Protein AF-A0A3S4NNU5-F1 (afdb_monomer_lite)

Structure (mmCIF, N/CA/C/O backbone):
data_AF-A0A3S4NNU5-F1
#
_entry.id   AF-A0A3S4NNU5-F1
#
loop_
_atom_site.group_PDB
_atom_site.id
_atom_site.type_symbol
_atom_site.label_atom_id
_atom_site.label_alt_id
_atom_site.label_comp_id
_atom_site.label_asym_id
_atom_site.label_entity_id
_atom_site.label_seq_id
_atom_site.pdbx_PDB_ins_code
_atom_site.Cartn_x
_atom_site.Cartn_y
_atom_site.Cartn_z
_atom_site.occupancy
_atom_site.B_iso_or_equiv
_atom_site.auth_seq_id
_atom_site.auth_comp_id
_atom_site.auth_asym_id
_atom_site.auth_atom_id
_atom_site.pdbx_PDB_model_num
ATOM 1 N N . MET A 1 1 ? -56.896 19.297 31.373 1.00 42.12 1 MET A N 1
ATOM 2 C CA . MET A 1 1 ? -55.746 19.270 30.444 1.00 42.12 1 MET A CA 1
ATOM 3 C C . MET A 1 1 ? -54.591 18.596 31.164 1.00 42.12 1 MET A C 1
ATOM 5 O O . MET A 1 1 ? -54.104 19.154 32.136 1.00 42.12 1 MET A O 1
ATOM 9 N N . SER A 1 2 ? -54.247 17.365 30.780 1.00 52.09 2 SER A N 1
ATOM 10 C CA . SER A 1 2 ? -53.132 16.614 31.371 1.00 52.09 2 SER A CA 1
ATOM 11 C C . SER A 1 2 ? -51.840 17.065 30.690 1.00 52.09 2 SER A C 1
ATOM 13 O O . SER A 1 2 ? -51.689 16.859 29.489 1.00 52.09 2 SER A O 1
ATOM 15 N N . GLN A 1 3 ? -50.954 17.748 31.418 1.00 53.66 3 GLN A N 1
ATOM 16 C CA . GLN A 1 3 ? -49.603 18.031 30.934 1.00 53.66 3 GLN A CA 1
ATOM 17 C C . GLN A 1 3 ? -48.738 16.808 31.231 1.00 53.66 3 GLN A C 1
ATOM 19 O O . GLN A 1 3 ? -48.411 16.529 32.382 1.00 53.66 3 GLN A O 1
ATOM 24 N N . HIS A 1 4 ? -48.386 16.059 30.192 1.00 55.62 4 HIS A N 1
ATOM 25 C CA . HIS A 1 4 ? -47.293 15.100 30.270 1.00 55.62 4 HIS A CA 1
ATOM 26 C C . HIS A 1 4 ? -45.994 15.905 30.243 1.00 55.62 4 HIS A C 1
ATOM 28 O O . HIS A 1 4 ? -45.556 16.364 29.191 1.00 55.62 4 HIS A O 1
ATOM 34 N N . ALA A 1 5 ? -45.422 16.147 31.422 1.00 60.41 5 ALA A N 1
ATOM 35 C CA . ALA A 1 5 ? -44.079 16.690 31.530 1.00 60.41 5 ALA A CA 1
ATOM 36 C C . ALA A 1 5 ? -43.117 15.642 30.959 1.00 60.41 5 ALA A C 1
ATOM 38 O O . ALA A 1 5 ? -42.912 14.589 31.562 1.00 60.41 5 ALA A O 1
ATOM 39 N N . HIS A 1 6 ? -42.565 15.897 29.775 1.00 61.28 6 HIS A N 1
ATOM 40 C CA . HIS A 1 6 ? -41.433 15.120 29.293 1.00 61.28 6 HIS A CA 1
ATOM 41 C C . HIS A 1 6 ? -40.270 15.397 30.245 1.00 61.28 6 HIS A C 1
ATOM 43 O O . HIS A 1 6 ? -39.791 16.529 30.320 1.00 61.28 6 HIS A O 1
ATOM 49 N N . ALA A 1 7 ? -39.856 14.387 31.013 1.00 63.16 7 ALA A N 1
ATOM 50 C CA . ALA A 1 7 ? -38.609 14.461 31.753 1.00 63.16 7 ALA A CA 1
ATOM 51 C C . ALA A 1 7 ? -37.500 14.760 30.738 1.00 63.16 7 ALA A C 1
ATOM 53 O O . ALA A 1 7 ? -37.309 14.021 29.771 1.00 63.16 7 ALA A O 1
ATOM 54 N N . ALA A 1 8 ? -36.820 15.894 30.907 1.00 62.81 8 ALA A N 1
ATOM 55 C CA . ALA A 1 8 ? -35.582 16.153 30.198 1.00 62.81 8 ALA A CA 1
ATOM 56 C C . ALA A 1 8 ? -34.531 15.218 30.802 1.00 62.81 8 ALA A C 1
ATOM 58 O O . ALA A 1 8 ? -33.835 15.574 31.755 1.00 62.81 8 ALA A O 1
ATOM 59 N N . ASP A 1 9 ? -34.475 13.991 30.294 1.00 65.44 9 ASP A N 1
ATOM 60 C CA . ASP A 1 9 ? -33.451 13.029 30.670 1.00 65.44 9 ASP A CA 1
ATOM 61 C C . ASP A 1 9 ? -32.122 13.529 30.093 1.00 65.44 9 ASP A C 1
ATOM 63 O O . ASP A 1 9 ? -31.759 13.261 28.947 1.00 65.44 9 ASP A O 1
ATOM 67 N N . ASN A 1 10 ? -31.404 14.326 30.886 1.00 74.75 10 ASN A N 1
ATOM 68 C CA . ASN A 1 10 ? -30.076 14.839 30.558 1.00 74.75 10 ASN A CA 1
ATOM 69 C C . ASN A 1 10 ? -29.048 13.699 30.639 1.00 74.75 10 ASN A C 1
ATOM 71 O O . ASN A 1 10 ? -28.221 13.634 31.552 1.00 74.75 10 ASN A O 1
ATOM 75 N N . LEU A 1 11 ? -29.115 12.761 29.696 1.00 80.50 11 LEU A N 1
ATOM 76 C CA . LEU A 1 11 ? -28.191 11.637 29.618 1.00 80.50 11 LEU A CA 1
ATOM 77 C C . LEU A 1 11 ? -26.842 12.122 29.083 1.00 80.50 11 LEU A C 1
ATOM 79 O O . LEU A 1 11 ? -26.715 12.543 27.936 1.00 80.50 11 LEU A O 1
ATOM 83 N N . THR A 1 12 ? -25.815 12.048 29.928 1.00 82.44 12 THR A N 1
ATOM 84 C CA . THR A 1 12 ? -24.430 12.320 29.531 1.00 82.44 12 THR A CA 1
ATOM 85 C C . THR A 1 12 ? -23.668 11.008 29.436 1.00 82.44 12 THR A C 1
ATOM 87 O O . THR A 1 12 ? -23.362 10.383 30.451 1.00 82.44 12 THR A O 1
ATOM 90 N N . PHE A 1 13 ? -23.306 10.613 28.219 1.00 83.19 13 PHE A N 1
ATOM 91 C CA . PHE A 1 13 ? -22.427 9.473 27.982 1.00 83.19 13 PHE A CA 1
ATOM 92 C C . PHE A 1 13 ? -20.967 9.929 28.066 1.00 83.19 13 PHE A C 1
ATOM 94 O O . PHE A 1 13 ? -20.566 10.892 27.414 1.00 83.19 13 PHE A O 1
ATOM 101 N N . LYS A 1 14 ? -20.164 9.241 28.882 1.00 87.94 14 LYS A N 1
ATOM 102 C CA . LYS A 1 14 ? -18.723 9.488 29.039 1.00 87.94 14 LYS A CA 1
ATOM 103 C C . LYS A 1 14 ? -17.961 8.201 28.748 1.00 87.94 14 LYS A C 1
ATOM 105 O O . LYS A 1 14 ? -18.414 7.122 29.117 1.00 87.94 14 LYS A O 1
ATOM 110 N N . GLY A 1 15 ? -16.793 8.311 28.124 1.00 89.75 15 GLY A N 1
ATOM 111 C CA . GLY A 1 15 ? -15.930 7.164 27.860 1.00 89.75 15 GLY A CA 1
ATOM 112 C C . GLY A 1 15 ? -14.865 7.456 26.813 1.00 89.75 15 GLY A C 1
ATOM 113 O O . GLY A 1 15 ? -14.899 8.483 26.137 1.00 89.75 15 GLY A O 1
ATOM 114 N N . LYS A 1 16 ? -13.916 6.526 26.685 1.00 88.94 16 LYS A N 1
ATOM 115 C CA . LYS A 1 16 ? -12.902 6.526 25.631 1.00 88.94 16 LYS A CA 1
ATOM 116 C C . LYS A 1 16 ? -13.199 5.379 24.677 1.00 88.94 16 LYS A C 1
ATOM 118 O O . LYS A 1 16 ? -13.214 4.224 25.091 1.00 88.94 16 LYS A O 1
ATOM 123 N N . LEU A 1 17 ? -13.394 5.697 23.402 1.00 86.25 17 LEU A N 1
ATOM 124 C CA . LEU A 1 17 ? -13.455 4.685 22.357 1.00 86.25 17 LEU A CA 1
ATOM 125 C C . LEU A 1 17 ? -12.045 4.117 22.140 1.00 86.25 17 LEU A C 1
ATOM 127 O O . LEU A 1 17 ? -11.123 4.856 21.794 1.00 86.25 17 LEU A O 1
ATOM 131 N N . ILE A 1 18 ? -11.874 2.816 22.364 1.00 87.81 18 ILE A N 1
ATOM 132 C CA . ILE A 1 18 ? -10.637 2.091 22.061 1.00 87.81 18 ILE A CA 1
ATOM 133 C C . ILE A 1 18 ? -10.902 1.263 20.810 1.00 87.81 18 ILE A C 1
ATOM 135 O O . ILE A 1 18 ? -11.714 0.343 20.838 1.00 87.81 18 ILE A O 1
ATOM 139 N N . ILE A 1 19 ? -10.221 1.604 19.717 1.00 84.38 19 ILE A N 1
ATOM 140 C CA . ILE A 1 19 ? -10.287 0.849 18.467 1.00 84.38 19 ILE A CA 1
ATOM 141 C C . ILE A 1 19 ? -9.037 -0.037 18.413 1.00 84.38 19 ILE A C 1
ATOM 143 O O . ILE A 1 19 ? -7.933 0.499 18.292 1.00 84.38 19 ILE A O 1
ATOM 147 N N . PRO A 1 20 ? -9.166 -1.364 18.559 1.00 87.19 20 PRO A N 1
ATOM 148 C CA . PRO A 1 20 ? -8.031 -2.275 18.431 1.00 87.19 20 PRO A CA 1
ATOM 149 C C . PRO A 1 20 ? -7.447 -2.236 17.011 1.00 87.19 20 PRO A C 1
ATOM 151 O O . PRO A 1 20 ? -8.156 -1.983 16.039 1.00 87.19 20 PRO A O 1
ATOM 154 N N . ALA A 1 21 ? -6.147 -2.501 16.879 1.00 86.06 21 ALA A N 1
ATOM 155 C CA . ALA A 1 21 ? -5.501 -2.585 15.572 1.00 86.06 21 ALA A CA 1
ATOM 156 C C . ALA A 1 21 ? -5.931 -3.857 14.820 1.00 86.06 21 ALA A C 1
ATOM 158 O O . ALA A 1 21 ? -6.157 -4.902 15.429 1.00 86.06 21 ALA A O 1
ATOM 159 N N . CYS A 1 22 ? -6.011 -3.773 13.492 1.00 86.94 22 CYS A N 1
ATOM 160 C CA . CYS A 1 22 ? -6.134 -4.952 12.639 1.00 86.94 22 CYS A CA 1
ATOM 161 C C . CYS A 1 22 ? -4.758 -5.594 12.418 1.00 86.94 22 CYS A C 1
ATOM 163 O O . CYS A 1 22 ? -3.737 -4.903 12.408 1.00 86.94 22 CYS A O 1
ATOM 165 N N . THR A 1 23 ? -4.725 -6.903 12.191 1.00 90.31 23 THR A N 1
ATOM 166 C CA . THR A 1 23 ? -3.520 -7.619 11.761 1.00 90.31 23 THR A CA 1
ATOM 167 C C . THR A 1 23 ? -3.475 -7.661 10.239 1.00 90.31 23 THR A C 1
ATOM 169 O O . THR A 1 23 ? -4.443 -8.082 9.612 1.00 90.31 23 THR A O 1
ATOM 172 N N . VAL A 1 24 ? -2.353 -7.250 9.648 1.00 87.31 24 VAL A N 1
ATOM 173 C CA . VAL A 1 24 ? -2.122 -7.268 8.196 1.00 87.31 24 VAL A CA 1
ATOM 174 C C . VAL A 1 24 ? -1.085 -8.337 7.877 1.00 87.31 24 VAL A C 1
ATOM 176 O O . VAL A 1 24 ? -0.038 -8.387 8.521 1.00 87.31 24 VAL A O 1
ATOM 179 N N . GLN A 1 25 ? -1.369 -9.194 6.899 1.00 88.50 25 GLN A N 1
ATOM 180 C CA . GLN A 1 25 ? -0.399 -10.166 6.400 1.00 88.50 25 GLN A CA 1
ATOM 181 C C . GLN A 1 25 ? 0.455 -9.548 5.291 1.00 88.50 25 GLN A C 1
ATOM 183 O O . GLN A 1 25 ? -0.030 -8.733 4.503 1.00 88.50 25 GLN A O 1
ATOM 188 N N . ASN A 1 26 ? 1.721 -9.965 5.210 1.00 89.88 26 ASN A N 1
ATOM 189 C CA . ASN A 1 26 ? 2.583 -9.585 4.097 1.00 89.88 26 ASN A CA 1
ATOM 190 C C . ASN A 1 26 ? 2.001 -10.101 2.778 1.00 89.88 26 ASN A C 1
ATOM 192 O O . AS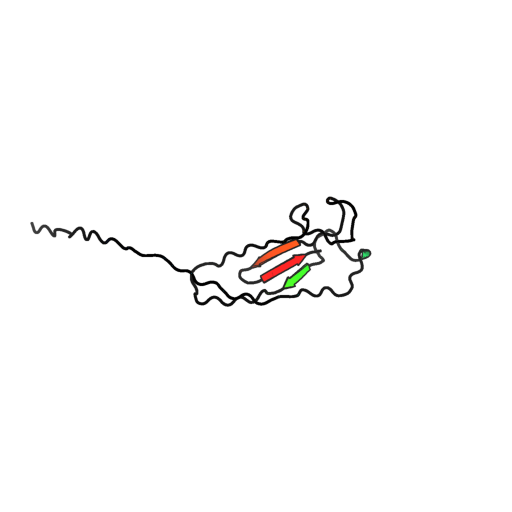N A 1 26 ? 1.533 -11.236 2.695 1.00 89.88 26 ASN A O 1
ATOM 196 N N . ALA A 1 27 ? 2.078 -9.266 1.748 1.00 88.81 27 ALA A N 1
ATOM 197 C CA . ALA A 1 27 ? 1.721 -9.618 0.385 1.00 88.81 27 ALA A CA 1
ATOM 198 C C . ALA A 1 27 ? 2.925 -9.376 -0.525 1.00 88.81 27 ALA A C 1
ATOM 200 O O . ALA A 1 27 ? 3.631 -8.376 -0.380 1.00 88.81 27 ALA A O 1
ATOM 201 N N . GLU A 1 28 ? 3.135 -10.283 -1.470 1.00 90.81 28 GLU A N 1
ATOM 202 C CA . GLU A 1 28 ? 4.175 -10.181 -2.485 1.00 90.81 28 GLU A CA 1
ATOM 203 C C . GLU A 1 28 ? 3.521 -10.191 -3.865 1.00 90.81 28 GLU A C 1
ATOM 205 O O . GLU A 1 28 ? 2.655 -11.022 -4.145 1.00 90.81 28 GLU A O 1
ATOM 210 N N . VAL A 1 29 ? 3.940 -9.270 -4.735 1.00 90.31 29 VAL A N 1
ATOM 211 C CA . VAL A 1 29 ? 3.551 -9.287 -6.147 1.00 90.31 29 VAL A CA 1
ATOM 212 C C . VAL A 1 29 ? 4.756 -9.673 -6.978 1.00 90.31 29 VAL A C 1
ATOM 214 O O . VAL A 1 29 ? 5.616 -8.844 -7.273 1.00 90.31 29 VAL A O 1
ATOM 217 N N . ASN A 1 30 ? 4.799 -10.941 -7.374 1.00 89.81 30 ASN A N 1
ATOM 218 C CA . ASN A 1 30 ? 5.839 -11.431 -8.257 1.00 89.81 30 ASN A CA 1
ATOM 219 C C . ASN A 1 30 ? 5.485 -11.116 -9.718 1.00 89.81 30 ASN A C 1
ATOM 221 O O . ASN A 1 30 ? 4.478 -11.575 -10.275 1.00 89.81 30 ASN A O 1
ATOM 225 N N . TRP A 1 31 ? 6.325 -10.307 -10.349 1.00 86.00 31 TRP A N 1
ATOM 226 C CA . TRP A 1 31 ? 6.204 -9.941 -11.755 1.00 86.00 31 TRP A CA 1
ATOM 227 C C . TRP A 1 31 ? 6.920 -10.912 -12.696 1.00 86.00 31 TRP A C 1
ATOM 229 O O . TRP A 1 31 ? 6.527 -10.991 -13.858 1.00 86.00 31 TRP A O 1
ATOM 239 N N . GLY A 1 32 ? 7.860 -11.707 -12.179 1.00 88.00 32 GLY A N 1
ATOM 240 C CA . GLY A 1 32 ? 8.820 -12.456 -12.981 1.00 88.00 32 GLY A CA 1
ATOM 241 C C . GLY A 1 32 ? 9.738 -11.520 -13.767 1.00 88.00 32 GLY A C 1
ATOM 242 O O . GLY A 1 32 ? 9.846 -10.331 -13.460 1.00 88.00 32 GLY A O 1
ATOM 243 N N . ASP A 1 33 ? 10.367 -12.062 -14.804 1.00 87.06 33 ASP A N 1
ATOM 244 C CA . ASP A 1 33 ? 11.149 -11.264 -15.741 1.00 87.06 33 ASP A CA 1
ATOM 245 C C . ASP A 1 33 ? 10.218 -10.486 -16.676 1.00 87.06 33 ASP A C 1
ATOM 247 O O . ASP A 1 33 ? 9.362 -11.061 -17.356 1.00 87.06 33 ASP A O 1
ATOM 251 N N . ILE A 1 34 ? 10.401 -9.166 -16.730 1.00 83.12 34 ILE A N 1
ATOM 252 C CA . ILE A 1 34 ? 9.697 -8.289 -17.665 1.00 83.12 34 ILE A CA 1
ATOM 253 C C . ILE A 1 34 ? 10.717 -7.568 -18.527 1.00 83.12 34 ILE A C 1
ATOM 255 O O . ILE A 1 34 ? 11.577 -6.834 -18.048 1.00 83.12 34 ILE A O 1
ATOM 259 N N . GLU A 1 35 ? 10.576 -7.754 -19.830 1.00 85.50 35 GLU A N 1
ATOM 260 C CA . GLU A 1 35 ? 11.315 -6.995 -20.824 1.00 85.50 35 GLU A CA 1
ATOM 261 C C . GLU A 1 35 ? 10.737 -5.581 -20.951 1.00 85.50 35 GLU A C 1
ATOM 263 O O . GLU A 1 35 ? 9.550 -5.418 -21.235 1.00 85.50 35 GLU A O 1
ATOM 268 N N . ILE A 1 36 ? 11.582 -4.556 -20.808 1.00 80.25 36 ILE A N 1
ATOM 269 C CA . ILE A 1 36 ? 11.150 -3.150 -20.842 1.00 80.25 36 ILE A CA 1
ATOM 270 C C . ILE A 1 36 ? 10.466 -2.776 -22.166 1.00 80.25 36 ILE A C 1
ATOM 272 O O . ILE A 1 36 ? 9.489 -2.034 -22.165 1.00 80.25 36 ILE A O 1
ATOM 276 N N . GLN A 1 37 ? 10.898 -3.364 -23.288 1.00 82.25 37 GLN A N 1
ATOM 277 C CA . GLN A 1 37 ? 10.291 -3.171 -24.610 1.00 82.25 37 GLN A CA 1
ATOM 278 C C . GLN A 1 37 ? 8.855 -3.707 -24.734 1.00 82.25 37 GLN A C 1
ATOM 280 O O . GLN A 1 37 ? 8.165 -3.369 -25.695 1.00 82.25 37 GLN A O 1
ATOM 285 N N . LYS A 1 38 ? 8.404 -4.553 -23.798 1.00 85.31 38 LYS A N 1
ATOM 286 C CA . LYS A 1 38 ? 7.037 -5.095 -23.776 1.00 85.31 38 LYS A CA 1
ATOM 287 C C . LYS A 1 38 ? 6.085 -4.253 -22.927 1.00 85.31 38 LYS A C 1
ATOM 289 O O . LYS A 1 38 ? 4.883 -4.505 -22.961 1.00 85.31 38 LYS A O 1
ATOM 294 N N . LEU A 1 39 ? 6.596 -3.266 -22.185 1.00 84.62 39 LEU A N 1
ATOM 295 C CA . LEU A 1 39 ? 5.764 -2.375 -21.386 1.00 84.62 39 LEU A CA 1
ATOM 296 C C . LEU A 1 39 ? 4.981 -1.425 -22.293 1.00 84.62 39 LEU A C 1
ATOM 298 O O . LEU A 1 39 ? 5.546 -0.684 -23.097 1.00 84.62 39 LEU A O 1
ATOM 302 N N . VAL A 1 40 ? 3.661 -1.416 -22.129 1.00 81.50 40 VAL A N 1
ATOM 303 C CA . VAL A 1 40 ? 2.783 -0.454 -22.805 1.00 81.50 40 VAL A CA 1
ATOM 304 C C . VAL A 1 40 ? 2.547 0.783 -21.939 1.00 81.50 40 VAL A C 1
ATOM 306 O O . VAL A 1 40 ? 2.148 0.667 -20.785 1.00 81.50 40 VAL A O 1
ATOM 309 N N . GLN A 1 41 ? 2.718 1.981 -22.507 1.00 71.38 41 GLN A N 1
ATOM 310 C CA . GLN A 1 41 ? 2.477 3.244 -21.785 1.00 71.38 41 GLN A CA 1
ATOM 311 C C . GLN A 1 41 ? 1.003 3.451 -21.390 1.00 71.38 41 GLN A C 1
ATOM 313 O O . GLN A 1 41 ? 0.702 4.248 -20.508 1.00 71.38 41 GLN A O 1
ATOM 318 N N . SER A 1 42 ? 0.066 2.736 -22.021 1.00 68.75 42 SER A N 1
ATOM 319 C CA . SER A 1 42 ? -1.378 2.892 -21.808 1.00 68.75 42 SER A CA 1
ATOM 320 C C . SER A 1 42 ? -1.929 2.144 -20.582 1.00 68.75 42 SER A C 1
ATOM 322 O O . SER A 1 42 ? -3.139 1.947 -20.496 1.00 68.75 42 SER A O 1
ATOM 324 N N . GLY A 1 43 ? -1.075 1.687 -19.658 1.00 63.91 43 GLY A N 1
ATOM 325 C CA . GLY A 1 43 ? -1.504 1.057 -18.400 1.00 63.91 43 GLY A CA 1
ATOM 326 C C . GLY A 1 43 ? -1.941 -0.409 -18.511 1.00 63.91 43 GLY A C 1
ATOM 327 O O . GLY A 1 43 ? -2.628 -0.919 -17.631 1.00 63.91 43 GLY A O 1
ATOM 328 N N . GLY A 1 44 ? -1.553 -1.105 -19.584 1.00 71.50 44 GLY A N 1
ATOM 329 C CA . GLY A 1 44 ? -1.842 -2.534 -19.763 1.00 71.50 44 GLY A CA 1
ATOM 330 C C . GLY A 1 44 ? -1.003 -3.466 -18.879 1.00 71.50 44 GLY A C 1
ATOM 331 O O . GLY A 1 44 ? -1.369 -4.627 -18.703 1.00 71.50 44 GLY A O 1
ATOM 332 N N . ASN A 1 45 ? 0.094 -2.978 -18.289 1.00 86.31 45 ASN A N 1
ATOM 333 C CA . ASN A 1 45 ? 0.955 -3.773 -17.409 1.00 86.31 45 ASN A CA 1
ATOM 334 C C . ASN A 1 45 ? 0.429 -3.691 -15.977 1.00 86.31 45 ASN A C 1
ATOM 336 O O . ASN A 1 45 ? 0.956 -2.964 -15.138 1.00 86.31 45 ASN A O 1
ATOM 340 N N . GLN A 1 46 ? -0.647 -4.418 -15.702 1.00 88.12 46 GLN A N 1
ATOM 341 C CA . GLN A 1 46 ? -1.295 -4.396 -14.401 1.00 88.12 46 GLN A CA 1
ATOM 342 C C . GLN A 1 46 ? -1.416 -5.795 -13.801 1.00 88.12 46 GLN A C 1
ATOM 344 O O . GLN A 1 46 ? -1.810 -6.744 -14.479 1.00 88.12 46 GLN A O 1
ATOM 349 N N . LYS A 1 47 ? -1.166 -5.896 -12.492 1.00 89.12 47 LYS A N 1
ATOM 350 C CA . LYS A 1 47 ? -1.540 -7.055 -11.678 1.00 89.12 47 LYS A CA 1
ATOM 351 C C . LYS A 1 47 ? -2.372 -6.621 -10.483 1.00 89.12 47 LYS A C 1
ATOM 353 O O . LYS A 1 47 ? -2.061 -5.643 -9.805 1.00 89.12 47 LYS A O 1
ATOM 358 N N . ASP A 1 48 ? -3.417 -7.387 -10.216 1.00 88.56 48 ASP A N 1
ATOM 359 C CA . ASP A 1 48 ? -4.169 -7.270 -8.977 1.00 88.56 48 ASP A CA 1
ATOM 360 C C . ASP A 1 48 ? -3.560 -8.193 -7.929 1.00 88.56 48 ASP A C 1
ATOM 362 O O . ASP A 1 48 ? -3.099 -9.294 -8.236 1.00 88.56 48 ASP A O 1
ATOM 366 N N . PHE A 1 49 ? -3.573 -7.738 -6.683 1.00 88.75 49 PHE A N 1
ATOM 367 C CA . PHE A 1 49 ? -3.185 -8.534 -5.535 1.00 88.75 49 PHE A CA 1
ATOM 368 C C . PHE A 1 49 ? -4.061 -8.202 -4.329 1.00 88.75 49 PHE A C 1
ATOM 370 O O . PHE A 1 49 ? -4.709 -7.154 -4.240 1.00 88.75 49 PHE A O 1
ATOM 377 N N . THR A 1 50 ? -4.090 -9.126 -3.379 1.00 86.44 50 THR A N 1
ATOM 378 C CA . THR A 1 50 ? -4.897 -8.994 -2.170 1.00 86.44 50 THR A CA 1
ATOM 379 C C . THR A 1 50 ? -3.988 -8.876 -0.964 1.00 86.44 50 THR A C 1
ATOM 381 O O . THR A 1 50 ? -3.102 -9.703 -0.758 1.00 86.44 50 THR A O 1
ATOM 384 N N . VAL A 1 51 ? -4.244 -7.862 -0.143 1.00 85.25 51 VAL A N 1
ATOM 385 C CA . VAL A 1 51 ? -3.647 -7.739 1.185 1.00 85.25 51 VAL A CA 1
ATOM 386 C C . VAL A 1 51 ? -4.649 -8.305 2.182 1.00 85.25 51 VAL A C 1
ATOM 388 O O . VAL A 1 51 ? -5.729 -7.746 2.362 1.00 85.25 51 VAL A O 1
ATOM 391 N N . GLN A 1 52 ? -4.308 -9.434 2.803 1.00 85.44 52 GLN A N 1
ATOM 392 C CA . GLN A 1 52 ? -5.166 -10.052 3.811 1.00 85.44 52 GLN A CA 1
ATOM 393 C C . GLN A 1 52 ? -5.084 -9.255 5.112 1.00 85.44 52 GLN A C 1
ATOM 395 O O . GLN A 1 52 ? -3.995 -9.047 5.658 1.00 85.44 52 GLN A O 1
ATOM 400 N N . MET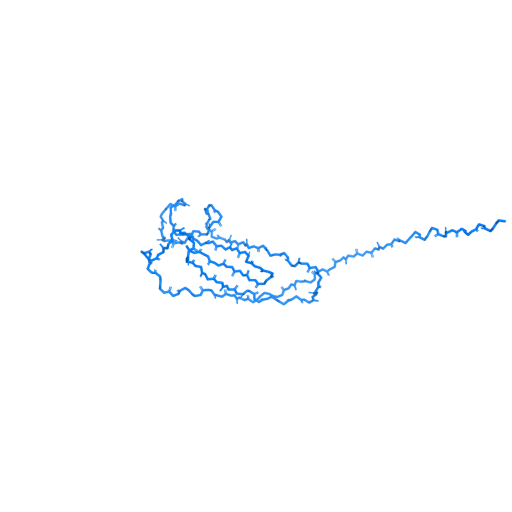 A 1 53 ? -6.239 -8.819 5.614 1.00 85.31 53 MET A N 1
ATOM 401 C CA . MET A 1 53 ? -6.344 -8.092 6.872 1.00 85.31 53 MET A CA 1
ATOM 402 C C . MET A 1 53 ? -7.448 -8.674 7.751 1.00 85.31 53 MET A C 1
ATOM 404 O O . MET A 1 53 ? -8.582 -8.852 7.311 1.00 85.31 53 MET A O 1
ATOM 408 N N . THR A 1 54 ? -7.113 -8.906 9.017 1.00 87.31 54 THR A N 1
ATOM 409 C CA . THR A 1 54 ? -8.035 -9.404 10.037 1.00 87.31 54 THR A CA 1
ATOM 410 C C . THR A 1 54 ? -8.248 -8.320 11.083 1.00 87.31 54 THR A C 1
ATOM 412 O O . THR A 1 54 ? -7.327 -7.964 11.818 1.00 87.31 54 THR A O 1
ATOM 415 N N . CYS A 1 55 ? -9.468 -7.795 11.165 1.00 86.44 55 CYS A N 1
ATOM 416 C CA . CYS A 1 55 ? -9.867 -6.821 12.178 1.00 86.44 55 CYS A CA 1
ATOM 417 C C . CYS A 1 55 ? -10.759 -7.497 13.231 1.00 86.44 55 CYS A C 1
ATOM 419 O O . CYS A 1 55 ? -11.680 -8.218 12.853 1.00 86.44 55 CYS A O 1
ATOM 421 N N . PRO A 1 56 ? -10.575 -7.237 14.538 1.00 89.25 56 PRO A N 1
ATOM 422 C CA . PRO A 1 56 ? -11.447 -7.771 15.592 1.00 89.25 56 PRO A CA 1
ATOM 423 C C . PRO A 1 56 ? -12.779 -6.995 15.718 1.00 89.25 56 PRO A C 1
ATOM 425 O O . PRO A 1 56 ? -13.415 -7.001 16.769 1.00 89.25 56 PRO A O 1
ATOM 428 N N . TYR A 1 57 ? -13.180 -6.274 14.6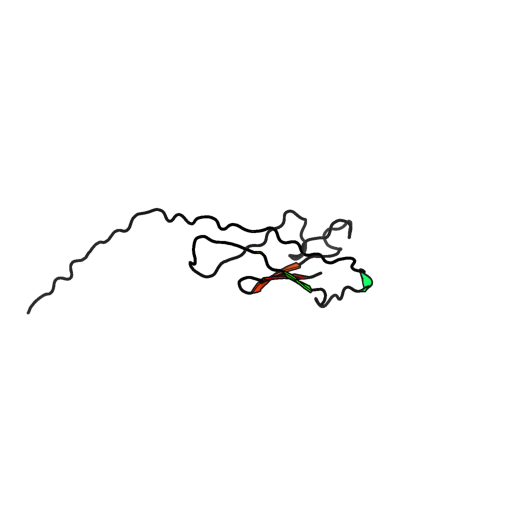67 1.00 83.50 57 TYR A N 1
ATOM 429 C CA . TYR A 1 57 ? -14.407 -5.485 14.584 1.00 83.50 57 TYR A CA 1
ATOM 430 C C . TYR A 1 57 ? -14.865 -5.369 13.124 1.00 83.50 57 TYR A C 1
ATOM 432 O O . TYR A 1 57 ? -14.054 -5.414 12.201 1.00 83.50 57 TYR A O 1
ATOM 440 N N . HIS A 1 58 ? -16.169 -5.165 12.926 1.00 73.56 58 HIS A N 1
ATOM 441 C CA . HIS A 1 58 ? -16.807 -5.040 11.609 1.00 73.56 58 HIS A CA 1
ATOM 442 C C . HIS A 1 58 ? -17.611 -3.733 11.509 1.00 73.56 58 HIS A C 1
ATOM 444 O O . HIS A 1 58 ? -18.794 -3.735 11.176 1.00 73.56 58 HIS A O 1
ATOM 450 N N . LEU A 1 59 ? -16.990 -2.608 11.876 1.00 71.19 59 LEU A N 1
ATOM 451 C CA . LEU A 1 59 ? -17.647 -1.298 11.920 1.00 71.19 59 LEU A CA 1
ATOM 452 C C . LEU A 1 59 ? -17.223 -0.421 10.738 1.00 71.19 59 LEU A C 1
ATOM 454 O O . LEU A 1 59 ? -16.068 -0.011 10.644 1.00 71.19 59 LEU A O 1
ATOM 458 N N . GLY A 1 60 ? -18.197 -0.071 9.894 1.00 70.75 60 GLY A N 1
ATOM 459 C CA . GLY A 1 60 ? -18.050 0.904 8.812 1.00 70.75 60 GLY A CA 1
ATOM 460 C C . GLY A 1 60 ? -17.251 0.420 7.598 1.00 70.75 60 GLY A C 1
ATOM 461 O O . GLY A 1 60 ? -16.800 -0.720 7.521 1.00 70.75 60 GLY A O 1
ATOM 462 N N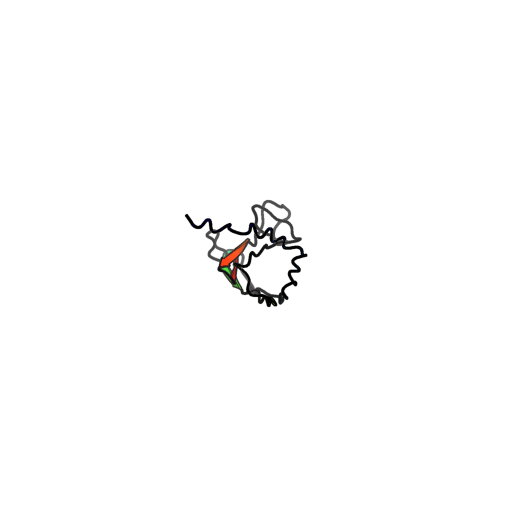 . THR A 1 61 ? -17.090 1.316 6.621 1.00 70.50 61 THR A N 1
ATOM 463 C CA . THR A 1 61 ? -16.259 1.074 5.436 1.00 70.50 61 THR A CA 1
ATOM 464 C C . THR A 1 61 ? -14.797 1.331 5.774 1.00 70.50 61 THR A C 1
ATOM 466 O O . THR A 1 61 ? -14.412 2.438 6.156 1.00 70.50 61 THR A O 1
ATOM 469 N N . MET A 1 62 ? -13.975 0.307 5.591 1.00 68.50 62 MET A N 1
ATOM 470 C CA . MET A 1 62 ? -12.534 0.357 5.789 1.00 68.50 62 MET A CA 1
ATOM 471 C C . MET A 1 62 ? -11.875 1.405 4.879 1.00 68.50 62 MET A C 1
ATOM 473 O O . MET A 1 62 ? -12.096 1.417 3.667 1.00 68.50 62 MET A O 1
ATOM 477 N N . LYS A 1 63 ? -11.045 2.280 5.456 1.00 73.69 63 LYS A N 1
ATOM 478 C CA . LYS A 1 63 ? -10.199 3.216 4.703 1.00 73.69 63 LYS A CA 1
ATOM 479 C C . LYS A 1 63 ? -8.769 2.690 4.691 1.00 73.69 63 LYS A C 1
ATOM 481 O O . LYS A 1 63 ? -8.190 2.475 5.750 1.00 73.69 63 LYS A O 1
ATOM 486 N N . VAL A 1 64 ? -8.208 2.504 3.499 1.00 75.94 64 VAL A N 1
ATOM 487 C CA . VAL A 1 64 ? -6.827 2.045 3.307 1.00 75.94 64 VAL A CA 1
ATOM 488 C C . VAL A 1 64 ? -5.978 3.216 2.832 1.00 75.94 64 VAL A C 1
ATOM 490 O O . VAL A 1 64 ? -6.318 3.861 1.842 1.00 75.94 64 VAL A O 1
ATOM 493 N N . THR A 1 65 ? -4.863 3.456 3.518 1.00 80.56 65 THR A N 1
ATOM 494 C CA . THR A 1 65 ? -3.826 4.401 3.092 1.00 80.56 65 THR A CA 1
ATOM 495 C C . THR A 1 65 ? -2.586 3.607 2.711 1.00 80.56 65 THR A C 1
ATOM 497 O O . THR A 1 65 ? -2.098 2.814 3.511 1.00 80.56 65 THR A O 1
ATOM 500 N N . ILE A 1 66 ? -2.077 3.828 1.501 1.00 80.31 66 ILE A N 1
ATOM 501 C CA . ILE A 1 66 ? -0.837 3.216 1.016 1.00 80.31 66 ILE A CA 1
ATOM 502 C C . ILE A 1 66 ? 0.278 4.253 1.155 1.00 80.31 66 ILE A C 1
ATOM 504 O O . ILE A 1 66 ? 0.132 5.383 0.690 1.00 80.31 66 ILE A O 1
ATOM 508 N N . SER A 1 67 ? 1.381 3.879 1.797 1.00 85.00 67 SER A N 1
ATOM 509 C CA . SER A 1 67 ? 2.571 4.716 1.951 1.00 85.00 67 SER A CA 1
ATOM 510 C C . SER A 1 67 ? 3.824 3.954 1.523 1.00 85.00 67 SER A C 1
ATOM 512 O O . SER A 1 67 ? 3.847 2.725 1.495 1.00 85.00 67 SER A O 1
ATOM 514 N N . THR A 1 68 ? 4.870 4.693 1.157 1.00 86.06 68 THR A N 1
ATOM 515 C CA . THR A 1 68 ? 6.162 4.137 0.747 1.00 86.06 68 THR A CA 1
ATOM 516 C C . THR A 1 68 ? 7.301 4.949 1.354 1.00 86.06 68 THR A C 1
ATOM 518 O O . THR A 1 68 ? 7.162 6.153 1.567 1.00 86.06 68 THR A O 1
ATOM 521 N N . SER A 1 69 ? 8.427 4.292 1.625 1.00 88.00 69 SER A N 1
ATOM 522 C CA . SER A 1 69 ? 9.694 4.941 1.984 1.00 88.00 69 SER A CA 1
ATOM 523 C C . SER A 1 69 ? 10.601 5.192 0.772 1.00 88.00 69 SER A C 1
ATOM 525 O O . SER A 1 69 ? 11.663 5.796 0.913 1.00 88.00 69 SER A O 1
ATOM 527 N N . ALA A 1 70 ? 10.212 4.721 -0.417 1.00 86.56 70 ALA A N 1
ATOM 528 C CA . ALA A 1 70 ? 10.958 4.925 -1.653 1.00 86.56 70 ALA A CA 1
ATOM 529 C C . ALA A 1 70 ? 10.715 6.322 -2.251 1.00 86.56 70 ALA A C 1
ATOM 531 O O . ALA A 1 70 ? 9.724 6.986 -1.948 1.00 86.56 70 ALA A O 1
ATOM 532 N N . ALA A 1 71 ? 11.623 6.755 -3.131 1.00 87.00 71 ALA A N 1
ATOM 533 C CA . ALA A 1 71 ? 11.453 7.989 -3.890 1.00 87.00 71 ALA A CA 1
ATOM 534 C C . ALA A 1 71 ? 10.199 7.910 -4.773 1.00 87.00 71 ALA A C 1
ATOM 536 O O . ALA A 1 71 ? 9.884 6.856 -5.332 1.00 87.00 71 ALA A O 1
ATOM 537 N N . THR A 1 72 ? 9.491 9.032 -4.899 1.00 88.56 72 THR A N 1
ATOM 538 C CA . THR A 1 72 ? 8.255 9.112 -5.681 1.00 88.56 72 THR A CA 1
ATOM 539 C C . THR A 1 72 ? 8.307 10.254 -6.686 1.00 88.56 72 THR A C 1
ATOM 541 O O . THR A 1 72 ? 8.920 11.291 -6.429 1.00 88.56 72 THR A O 1
ATOM 544 N N . TYR A 1 73 ? 7.640 10.061 -7.821 1.00 87.00 73 TYR A N 1
ATOM 545 C CA . TYR A 1 73 ? 7.423 11.077 -8.846 1.00 87.00 73 TYR A CA 1
ATOM 546 C C . TYR A 1 73 ? 6.025 10.900 -9.431 1.00 87.00 73 TYR A C 1
ATOM 548 O O . TYR A 1 73 ? 5.608 9.783 -9.726 1.00 87.00 73 TYR A O 1
ATOM 556 N N . ASN A 1 74 ? 5.269 11.994 -9.548 1.00 86.62 74 ASN A N 1
ATOM 557 C CA . ASN A 1 74 ? 3.891 11.984 -10.053 1.00 86.62 74 ASN A CA 1
ATOM 558 C C . ASN A 1 74 ? 3.001 10.878 -9.431 1.00 86.62 74 ASN A C 1
ATOM 560 O O . ASN A 1 74 ? 2.259 10.192 -10.130 1.00 86.62 74 ASN A O 1
ATOM 564 N N . LYS A 1 75 ? 3.097 10.681 -8.105 1.00 86.00 75 LYS A N 1
ATOM 565 C CA . LYS A 1 75 ? 2.391 9.635 -7.325 1.00 86.00 75 LYS A CA 1
ATOM 566 C C . LYS A 1 75 ? 2.795 8.181 -7.638 1.00 86.00 75 LYS A C 1
ATOM 568 O O . LYS A 1 75 ? 2.229 7.270 -7.040 1.00 86.00 75 LYS A O 1
ATOM 573 N N . GL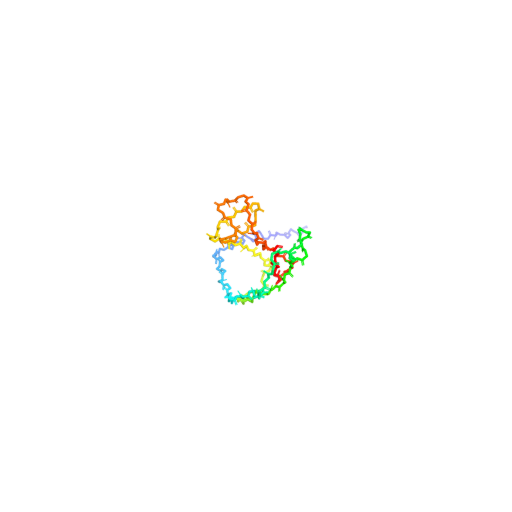Y A 1 76 ? 3.763 7.965 -8.525 1.00 87.44 76 GLY A N 1
ATOM 574 C CA . GLY A 1 76 ? 4.398 6.673 -8.769 1.00 87.44 76 GLY A CA 1
ATOM 575 C C . GLY A 1 76 ? 5.628 6.472 -7.885 1.00 87.44 76 GLY A C 1
ATOM 576 O O . GLY A 1 76 ? 6.277 7.433 -7.464 1.00 87.44 76 GLY A O 1
ATOM 577 N N . ILE A 1 77 ? 5.946 5.214 -7.602 1.00 90.00 77 ILE A N 1
ATOM 578 C CA . ILE A 1 77 ? 7.148 4.786 -6.886 1.00 90.00 77 ILE A CA 1
ATOM 579 C C . ILE A 1 77 ? 8.254 4.562 -7.914 1.00 90.00 77 ILE A C 1
ATOM 581 O O . ILE A 1 77 ? 8.077 3.770 -8.835 1.00 90.00 77 ILE A O 1
ATOM 585 N N . ILE A 1 78 ? 9.394 5.229 -7.754 1.00 88.31 78 ILE A N 1
ATOM 586 C CA . ILE A 1 78 ? 10.510 5.107 -8.698 1.00 88.31 78 ILE A CA 1
ATOM 587 C C . ILE A 1 78 ? 11.227 3.775 -8.468 1.00 88.31 78 ILE A C 1
ATOM 589 O O . ILE A 1 78 ? 11.679 3.487 -7.351 1.00 88.31 78 ILE A O 1
ATOM 593 N N . VAL A 1 79 ? 11.374 2.977 -9.526 1.00 85.94 79 VAL A N 1
ATOM 594 C CA . VAL A 1 79 ? 12.174 1.750 -9.477 1.00 85.94 79 VAL A CA 1
ATOM 595 C C . VAL A 1 79 ? 13.654 2.123 -9.423 1.00 85.94 79 VAL A C 1
ATOM 597 O O . VAL A 1 79 ? 14.188 2.835 -10.273 1.00 85.94 79 VAL A O 1
ATOM 600 N N . LYS A 1 80 ? 14.351 1.650 -8.388 1.00 84.25 80 LYS A N 1
ATOM 601 C CA . LYS A 1 80 ? 15.787 1.911 -8.245 1.00 84.25 80 LYS A CA 1
ATOM 602 C C . LYS A 1 80 ? 16.554 1.293 -9.414 1.00 84.25 80 LYS A C 1
ATOM 604 O O . LYS A 1 80 ? 16.309 0.152 -9.784 1.00 84.25 80 LYS A O 1
ATOM 609 N N . GLY A 1 81 ? 17.520 2.036 -9.948 1.00 82.12 81 GLY A N 1
ATOM 610 C CA . GLY A 1 81 ? 18.404 1.555 -11.011 1.00 82.12 81 GLY A CA 1
ATOM 611 C C . GLY A 1 81 ? 17.842 1.674 -12.429 1.00 82.12 81 GLY A C 1
ATOM 612 O O . GLY A 1 81 ? 18.582 1.412 -13.369 1.00 82.12 81 GLY A O 1
ATOM 613 N N . THR A 1 82 ? 16.594 2.122 -12.614 1.00 80.50 82 THR A N 1
ATOM 614 C CA . THR A 1 82 ? 16.059 2.400 -13.962 1.00 80.50 82 THR A CA 1
ATOM 615 C C . THR A 1 82 ? 16.380 3.806 -14.458 1.00 80.50 82 THR A C 1
ATOM 617 O O . THR A 1 82 ? 16.121 4.115 -15.613 1.00 80.50 82 THR A O 1
ATOM 620 N N . SER A 1 83 ? 16.913 4.668 -13.589 1.00 76.19 83 SER A N 1
ATOM 621 C CA . SER A 1 83 ? 17.342 6.021 -13.931 1.00 76.19 83 SER A CA 1
ATOM 622 C C . SER A 1 83 ? 18.234 6.623 -12.847 1.00 76.19 83 SER A C 1
ATOM 624 O O . SER A 1 83 ? 18.169 6.232 -11.678 1.00 76.19 83 SER A O 1
ATOM 626 N N . SER A 1 84 ? 19.065 7.585 -13.247 1.00 76.25 84 SER A N 1
ATOM 627 C CA . SER A 1 84 ? 19.839 8.459 -12.358 1.00 76.25 84 SER A CA 1
ATOM 628 C C . SER A 1 84 ? 19.099 9.753 -11.998 1.00 76.25 84 SER A C 1
ATOM 630 O O . SER A 1 84 ? 19.550 10.489 -11.119 1.00 76.25 84 SER A O 1
ATOM 632 N N . ARG A 1 85 ? 17.971 10.036 -12.660 1.00 74.94 85 ARG A N 1
ATOM 633 C CA . ARG A 1 85 ? 17.117 11.200 -12.417 1.00 74.94 85 ARG A CA 1
ATOM 634 C C . ARG A 1 85 ? 15.825 10.781 -11.722 1.00 74.94 85 ARG A C 1
ATOM 636 O O . ARG A 1 85 ? 15.374 9.651 -11.854 1.00 74.94 85 ARG A O 1
ATOM 643 N N . THR A 1 86 ? 15.219 11.701 -10.980 1.00 70.50 86 THR A N 1
ATOM 644 C CA . THR A 1 86 ? 13.958 11.451 -10.266 1.00 70.50 86 THR A CA 1
ATOM 645 C C . THR A 1 86 ? 12.713 11.686 -11.123 1.00 70.50 86 THR A C 1
ATOM 647 O O . THR A 1 86 ? 11.615 11.400 -10.661 1.00 70.50 86 THR A O 1
ATOM 650 N N . ASP A 1 87 ? 12.866 12.215 -12.337 1.00 75.69 87 ASP A N 1
ATOM 651 C CA . ASP A 1 87 ? 11.793 12.574 -13.276 1.00 75.69 87 ASP A CA 1
ATOM 652 C C . ASP A 1 87 ? 11.752 11.694 -14.538 1.00 75.69 87 ASP A C 1
ATOM 654 O O . ASP A 1 87 ? 10.920 11.905 -15.414 1.00 75.69 87 ASP A O 1
ATOM 658 N N . ASP A 1 88 ? 12.640 10.710 -14.624 1.00 73.00 88 ASP A N 1
ATOM 659 C CA . ASP A 1 88 ? 12.795 9.787 -15.745 1.00 73.00 88 ASP A CA 1
ATOM 660 C C . ASP A 1 88 ? 13.059 8.404 -15.138 1.00 73.00 88 ASP A C 1
ATOM 662 O O . ASP A 1 88 ? 13.783 8.333 -14.148 1.00 73.00 88 ASP A O 1
ATOM 666 N N . GLY A 1 89 ? 12.448 7.327 -15.628 1.00 79.38 89 GLY A N 1
ATOM 667 C CA . GLY A 1 89 ? 12.556 5.982 -15.041 1.00 79.38 89 GLY A CA 1
ATOM 668 C C . GLY A 1 89 ? 11.236 5.209 -14.981 1.00 79.38 89 GLY A C 1
ATOM 669 O O . GLY A 1 89 ? 10.161 5.755 -15.222 1.00 79.38 89 GLY A O 1
ATOM 670 N N . LEU A 1 90 ? 11.315 3.916 -14.649 1.00 86.06 90 LEU A N 1
ATOM 671 C CA . LEU A 1 90 ? 10.137 3.066 -14.480 1.00 86.06 90 LEU A CA 1
ATOM 672 C C . LEU A 1 90 ? 9.421 3.422 -13.173 1.00 86.06 90 LEU A C 1
ATOM 674 O O . LEU A 1 90 ? 10.054 3.551 -12.119 1.00 86.06 90 LEU A O 1
ATOM 678 N N . LEU A 1 91 ? 8.099 3.554 -13.245 1.00 87.94 91 LEU A N 1
ATOM 679 C CA . LEU A 1 91 ? 7.255 3.921 -12.116 1.00 87.94 91 LEU A CA 1
ATOM 680 C C . LEU A 1 91 ? 6.309 2.773 -11.774 1.00 87.94 91 LEU A C 1
ATOM 682 O O . LEU A 1 91 ? 5.668 2.202 -12.644 1.00 87.94 91 LEU A O 1
ATOM 686 N N . ILE A 1 92 ? 6.190 2.473 -10.485 1.00 89.38 92 ILE A N 1
ATOM 687 C CA . ILE A 1 92 ? 5.190 1.550 -9.956 1.00 89.38 92 ILE A CA 1
ATOM 688 C C . ILE A 1 92 ? 4.048 2.376 -9.370 1.00 89.38 92 ILE A C 1
ATOM 690 O O . ILE A 1 92 ? 4.244 3.138 -8.419 1.00 89.38 92 ILE A O 1
ATOM 694 N N . TYR A 1 93 ? 2.842 2.199 -9.893 1.00 88.75 93 TYR A N 1
ATOM 695 C CA . TYR A 1 93 ? 1.636 2.819 -9.353 1.00 88.75 93 TYR A CA 1
ATOM 696 C C . TYR A 1 93 ? 0.855 1.815 -8.519 1.00 88.75 93 TYR A C 1
ATOM 698 O O . TYR A 1 93 ? 0.554 0.720 -8.985 1.00 88.75 93 TYR A O 1
ATOM 706 N N . LEU A 1 94 ? 0.491 2.210 -7.299 1.00 88.62 94 LEU A N 1
ATOM 707 C CA . LEU A 1 94 ? -0.390 1.444 -6.423 1.00 88.62 94 LEU A CA 1
ATOM 708 C C . LEU A 1 94 ? -1.714 2.175 -6.279 1.00 88.62 94 LEU A C 1
ATOM 710 O O . LEU A 1 94 ? -1.743 3.365 -5.960 1.00 88.62 94 LEU A O 1
ATOM 714 N N . TYR A 1 95 ? -2.814 1.460 -6.476 1.00 83.94 95 TYR A N 1
ATOM 715 C CA . TYR A 1 95 ? -4.136 2.031 -6.275 1.00 83.94 95 TYR A CA 1
ATOM 716 C C . TYR A 1 95 ? -5.124 0.987 -5.770 1.00 83.94 95 TYR A C 1
ATOM 718 O O . TYR A 1 95 ? -4.996 -0.209 -6.015 1.00 83.94 95 TYR A O 1
ATOM 726 N N . ASN A 1 96 ? -6.113 1.451 -5.015 1.00 81.19 96 ASN A N 1
ATOM 727 C CA . ASN A 1 96 ? -7.171 0.601 -4.496 1.00 81.19 96 ASN A CA 1
ATOM 728 C C . ASN A 1 96 ? -8.209 0.383 -5.608 1.00 81.19 96 ASN A C 1
ATOM 730 O O . ASN A 1 96 ? -8.829 1.353 -6.049 1.00 81.19 96 ASN A O 1
ATOM 734 N N . ARG A 1 97 ? -8.370 -0.860 -6.087 1.00 70.56 97 ARG A N 1
ATOM 735 C CA . ARG A 1 97 ? -9.355 -1.177 -7.134 1.00 70.56 97 ARG A CA 1
ATOM 736 C C . ARG A 1 97 ? -10.759 -1.324 -6.548 1.00 70.56 97 ARG A C 1
ATOM 738 O O . ARG A 1 97 ? -11.689 -0.871 -7.196 1.00 70.56 97 ARG A O 1
ATOM 745 N N . HIS A 1 98 ? -10.914 -1.908 -5.348 1.00 63.19 98 HIS A N 1
ATOM 746 C CA . HIS A 1 98 ? -12.183 -2.091 -4.608 1.00 63.19 98 HIS A CA 1
ATOM 747 C C . HIS A 1 98 ? -11.933 -2.533 -3.148 1.00 63.19 98 HIS A C 1
ATOM 749 O O . HIS A 1 98 ? -10.806 -2.845 -2.794 1.00 63.19 98 HIS A O 1
ATOM 755 N N . GLN A 1 99 ? -12.994 -2.626 -2.322 1.00 60.38 99 GLN A N 1
ATOM 756 C CA . GLN A 1 99 ? -13.009 -2.798 -0.849 1.00 60.38 99 GLN A CA 1
ATOM 757 C C . GLN A 1 99 ? -11.937 -3.715 -0.212 1.00 60.38 99 GLN A C 1
ATOM 759 O O . GLN A 1 99 ? -11.608 -3.469 0.941 1.00 60.38 99 GLN A O 1
ATOM 764 N N . ASN A 1 100 ? -11.362 -4.693 -0.928 1.00 58.34 100 ASN A N 1
ATOM 765 C CA . ASN A 1 100 ? -10.286 -5.577 -0.448 1.00 58.34 10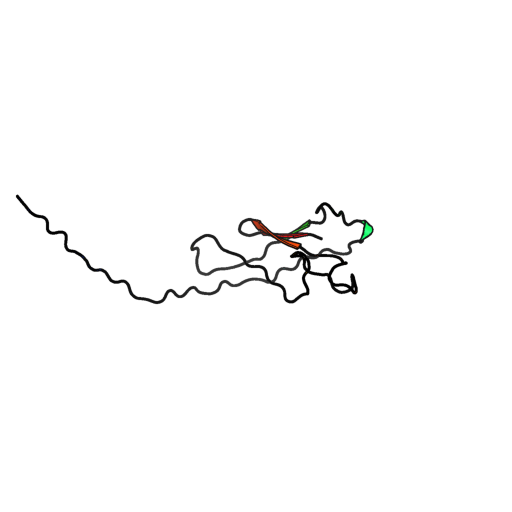0 ASN A CA 1
ATOM 766 C C . ASN A 1 100 ? -9.177 -5.877 -1.491 1.00 58.34 100 ASN A C 1
ATOM 768 O O . ASN A 1 100 ? -8.425 -6.836 -1.323 1.00 58.34 100 ASN A O 1
ATOM 772 N N . ALA A 1 101 ? -9.078 -5.118 -2.589 1.00 58.19 101 ALA A N 1
ATOM 773 C CA . ALA A 1 101 ? -8.142 -5.398 -3.683 1.00 58.19 101 ALA A CA 1
ATOM 774 C C . ALA A 1 101 ? -7.274 -4.178 -4.010 1.00 58.19 101 ALA A C 1
ATOM 776 O O . ALA A 1 101 ? -7.780 -3.075 -4.240 1.00 58.19 101 ALA A O 1
ATOM 777 N N . VAL A 1 102 ? -5.961 -4.399 -4.062 1.00 69.69 102 VAL A N 1
ATOM 778 C CA . VAL A 1 102 ? -4.986 -3.400 -4.498 1.00 69.69 102 VAL A CA 1
ATOM 779 C C . VAL A 1 102 ? -4.462 -3.826 -5.859 1.00 69.69 102 VAL A C 1
ATOM 781 O O . VAL A 1 102 ? -4.229 -5.002 -6.128 1.00 69.69 102 VAL A O 1
ATOM 784 N N . SER A 1 103 ? -4.283 -2.854 -6.730 1.00 75.38 103 SER A N 1
ATOM 785 C CA . SER A 1 103 ? -3.696 -3.054 -8.038 1.00 75.38 103 SER A CA 1
ATOM 786 C C . SER A 1 103 ? -2.342 -2.387 -8.097 1.00 75.38 103 SER A C 1
ATOM 788 O O . SER A 1 103 ? -2.141 -1.304 -7.539 1.00 75.38 103 SER A O 1
ATOM 790 N N . VAL A 1 104 ? -1.429 -3.039 -8.804 1.00 76.75 104 VAL A N 1
ATOM 791 C CA . VAL A 1 104 ? -0.126 -2.497 -9.146 1.00 76.75 104 VAL A CA 1
ATOM 792 C C . VAL A 1 104 ? 0.006 -2.392 -10.661 1.00 76.75 104 VAL A C 1
ATOM 794 O O . VAL A 1 104 ? -0.339 -3.326 -11.385 1.00 76.75 104 VAL A O 1
ATOM 797 N N . MET A 1 105 ? 0.479 -1.244 -11.134 1.00 78.38 105 MET A N 1
ATOM 798 C CA . MET A 1 105 ? 0.691 -0.952 -12.550 1.00 78.38 105 MET A CA 1
ATOM 799 C C . MET A 1 105 ? 2.137 -0.511 -12.791 1.00 78.38 105 MET A C 1
ATOM 801 O O . MET A 1 105 ? 2.675 0.245 -11.977 1.00 78.38 105 MET A O 1
ATOM 805 N N . LEU A 1 106 ? 2.727 -1.002 -13.886 1.00 78.50 106 LEU A N 1
ATOM 806 C CA . LEU A 1 106 ? 4.058 -0.653 -14.403 1.00 78.50 106 LEU A CA 1
ATOM 807 C C . LEU A 1 106 ? 3.960 0.237 -15.646 1.00 78.50 106 LEU A C 1
ATOM 809 O O . LEU A 1 106 ? 3.117 -0.076 -16.525 1.00 78.50 106 LEU A O 1
#

pLDDT: mean 79.74, std 10.33, range [42.12, 90.81]

Sequence (106 aa):
MSQHAHAADNLTFKGKLIIPACTVQNAEVNWGDIEIQKLVQSGGNQKDFTVQMTCPYHLGTMKVTISTSAATYNKGIIVKGTSSRTDDGLLIYLYNRHQNAVSVML

InterPro domains:
  IPR000259 Fimbrial-type adhesion domain [PF00419] (12-101)
  IPR004086 P pili tip fibrillum PapE protein, Enterobacteriaceae [PR01555] (2-17)
  IPR004086 P pili tip fibrillum PapE protein, Enterobacteriaceae [PR01555] (47-63)
  IPR004086 P pili tip fibrillum PapE protein, Enterobacteriaceae [PR01555] (82-98)
  IPR008966 Adhesion domain superfamily [SSF49401] (19-99)
  IPR036937 Fimbrial-type adhesion domain superfamily [G3DSA:2.60.40.1090] (19-106)

Radius of gyration: 24.12 Å; chains: 1; bounding box: 76×32×56 Å

Foldseek 3Di:
DDDPPDPPPPDDDDDDDDFDDKDKDDDDDDPDDDDPVPADPVFPQKDKDFIDIGGPDDDDQDDDDDDDPAQDDPQFGADPPQDPDSHDGDTWHWDDPDSTMIMITD

Secondary structure (DSSP, 8-state):
-------------------PPPEE-----------GGG--TTS--EEEE---EE-S---SPPP-----SS-EETTEEEPTTS-SSSSSS-EEEEEEEETTEEEEE-

Organism: Escherichia coli (NCBI:txid562)